Protein AF-A0A3D1RT90-F1 (afdb_monomer_lite)

Secondary structure (DSSP, 8-state):
--TBS--SSS--BTTSS-HHHHHHHHHHHHHHHHS-BTTBPPPPHHHHHHHHHHTBTTTB-HHHHHHHHHHHHHHHHHS--GGGTGGG-------------

Foldseek 3Di:
DFQQLPDDDVSDHNVSDDPVNLLVVLVCQLCVQQDCDPPDGRDNSVVSLVVCVVCDNPGGDNVSSVVVVVVVVVVCVVDPDCPVVPVVPDDPPPPPPDDDD

Sequence (101 aa):
ERMNGSGYPQGLSGEEILLEARVLAVADVVEAMSSHRPYRAALSIKTALEEITKNRGTLYEPSAVNACLALYEEKNDLMPKAD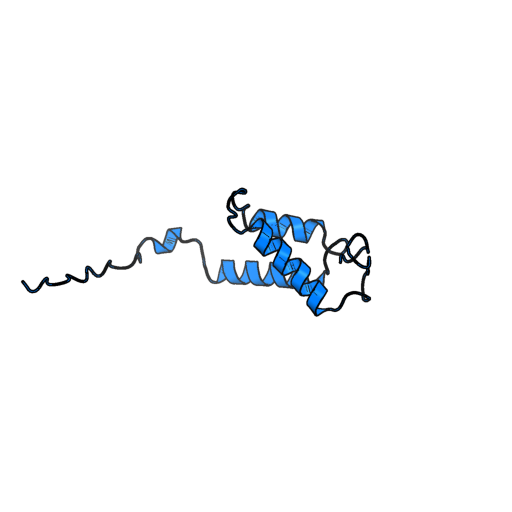KYRKYSVRKNKVKIRRFG

Structure (mmCIF, N/CA/C/O backbone):
data_AF-A0A3D1RT90-F1
#
_entry.id   AF-A0A3D1RT90-F1
#
loop_
_atom_site.group_PDB
_atom_site.id
_atom_site.type_symbol
_atom_site.label_atom_id
_atom_site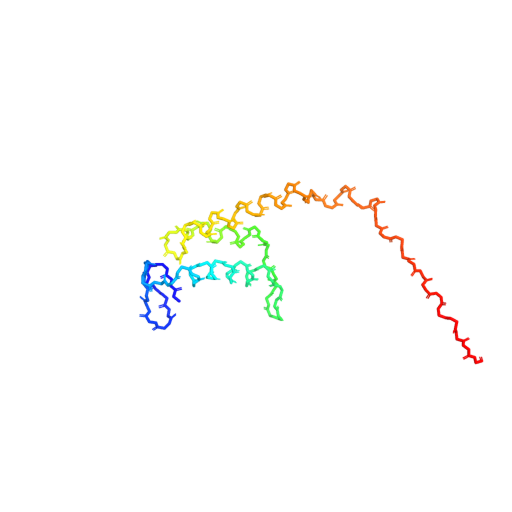.label_alt_id
_atom_site.label_comp_id
_atom_sit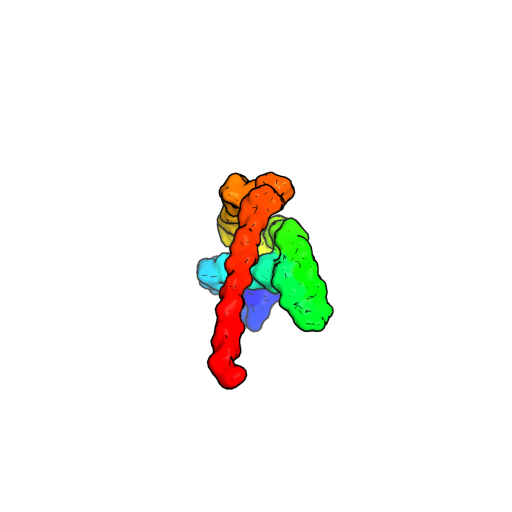e.label_asym_id
_atom_site.label_entity_id
_atom_site.label_seq_id
_atom_site.pdbx_PDB_ins_code
_atom_site.Cartn_x
_atom_site.Cartn_y
_atom_site.Cartn_z
_atom_site.occupancy
_atom_site.B_iso_or_equiv
_atom_site.auth_seq_id
_atom_site.auth_comp_id
_atom_site.auth_asym_id
_atom_site.auth_atom_id
_atom_site.pdbx_PDB_model_num
ATOM 1 N N . GLU A 1 1 ? -10.304 5.922 -0.210 1.00 94.94 1 GLU A N 1
ATOM 2 C CA . GLU A 1 1 ? -9.963 6.182 1.210 1.00 94.94 1 GLU A CA 1
ATOM 3 C C . GLU A 1 1 ? -8.495 5.893 1.512 1.00 94.94 1 GLU A C 1
ATOM 5 O O . GLU A 1 1 ? -7.836 5.242 0.707 1.00 94.94 1 GLU A O 1
ATOM 10 N N . ARG A 1 2 ? -7.966 6.433 2.618 1.00 96.88 2 ARG A N 1
ATOM 11 C CA . ARG A 1 2 ? -6.578 6.248 3.090 1.00 96.88 2 ARG A CA 1
ATOM 12 C C . ARG A 1 2 ? -6.589 6.084 4.603 1.00 96.88 2 ARG A C 1
ATOM 14 O O . ARG A 1 2 ? -7.404 6.720 5.256 1.00 96.88 2 ARG A O 1
ATOM 21 N N . MET A 1 3 ? -5.660 5.311 5.164 1.00 96.62 3 MET A N 1
ATOM 22 C CA . MET A 1 3 ? -5.650 5.004 6.606 1.00 96.62 3 MET A CA 1
ATOM 23 C C . MET A 1 3 ? -5.691 6.240 7.521 1.00 96.62 3 MET A C 1
ATOM 25 O O . MET A 1 3 ? -6.303 6.182 8.582 1.00 96.62 3 MET A O 1
ATOM 29 N N . ASN A 1 4 ? -5.099 7.361 7.109 1.00 97.12 4 ASN A N 1
ATOM 30 C CA . ASN A 1 4 ? -5.095 8.623 7.856 1.00 97.12 4 ASN A CA 1
ATOM 31 C C . ASN A 1 4 ? -6.297 9.551 7.586 1.00 97.12 4 ASN A C 1
ATOM 33 O O . ASN A 1 4 ? -6.237 10.716 7.968 1.00 97.12 4 ASN A O 1
ATOM 37 N N . GLY A 1 5 ? -7.324 9.114 6.854 1.00 97.31 5 GLY A N 1
ATOM 38 C CA . GLY A 1 5 ? -8.488 9.949 6.530 1.00 97.31 5 GLY A CA 1
ATOM 39 C C . GLY A 1 5 ? -8.263 10.988 5.423 1.00 97.31 5 GLY A C 1
ATOM 40 O O . GLY A 1 5 ? -9.196 11.668 5.022 1.00 97.31 5 GLY A O 1
ATOM 41 N N . SER A 1 6 ? -7.058 11.094 4.842 1.00 96.88 6 SER A N 1
ATOM 42 C CA . SER A 1 6 ? -6.794 12.013 3.709 1.00 96.88 6 SER A CA 1
ATOM 43 C C . SER A 1 6 ? -7.356 11.529 2.363 1.00 96.88 6 SER A C 1
ATOM 45 O O . SER A 1 6 ? -7.054 12.095 1.310 1.00 96.88 6 SER A O 1
ATOM 47 N N . GLY A 1 7 ? -8.093 10.418 2.378 1.00 93.88 7 GLY A N 1
ATOM 48 C CA . GLY A 1 7 ? -8.700 9.824 1.199 1.00 93.88 7 GLY A CA 1
ATOM 49 C C . GLY A 1 7 ? -10.038 10.461 0.834 1.00 93.88 7 GLY A C 1
ATOM 50 O O . GLY A 1 7 ? -10.548 11.341 1.513 1.00 93.88 7 GLY A O 1
ATOM 51 N N . TYR A 1 8 ? -10.591 10.000 -0.280 1.00 95.38 8 TYR A N 1
ATOM 52 C CA . TYR A 1 8 ? -11.895 10.405 -0.790 1.00 95.38 8 TYR A CA 1
ATOM 53 C C . TYR A 1 8 ? -12.701 9.147 -1.172 1.00 95.38 8 TYR A C 1
ATOM 55 O O . TYR A 1 8 ? -12.084 8.083 -1.381 1.00 95.38 8 TYR A O 1
ATOM 63 N N . PRO A 1 9 ? -14.040 9.253 -1.315 1.00 95.62 9 PRO A N 1
ATOM 64 C CA . PRO A 1 9 ? -14.872 10.462 -1.181 1.00 95.62 9 PRO A CA 1
ATOM 65 C C . PRO A 1 9 ? -15.327 10.820 0.242 1.00 95.62 9 PRO A C 1
ATOM 67 O O . PRO A 1 9 ? -15.712 11.962 0.465 1.00 95.62 9 PRO A O 1
ATOM 70 N N . GLN A 1 10 ? -15.321 9.878 1.181 1.00 96.38 10 GLN A N 1
ATOM 71 C CA . GLN A 1 10 ? -15.901 10.053 2.515 1.00 96.38 10 GLN A CA 1
ATOM 72 C C . GLN A 1 10 ? -14.871 10.477 3.567 1.00 96.38 10 GLN A C 1
ATOM 74 O O . GLN A 1 10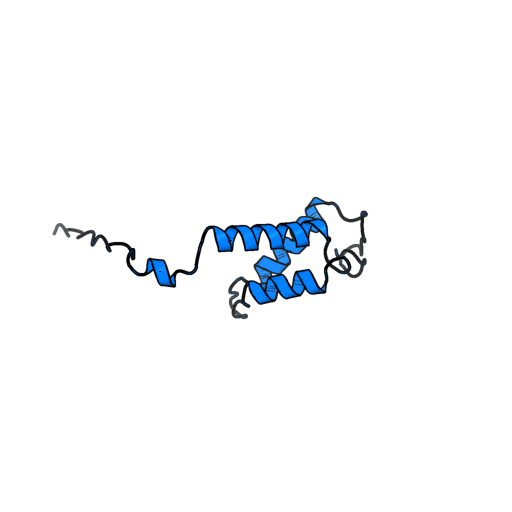 ? -15.265 10.980 4.615 1.00 96.38 10 GLN A O 1
ATOM 79 N N . GLY A 1 11 ? -13.572 10.305 3.300 1.00 96.56 11 GLY A N 1
ATOM 80 C CA . GLY A 1 11 ? -12.516 10.652 4.254 1.00 96.56 11 GLY A CA 1
ATOM 81 C C . GLY A 1 11 ? -12.426 9.674 5.425 1.00 96.56 11 GLY A C 1
ATOM 82 O O . GLY A 1 11 ? -12.007 10.058 6.514 1.00 96.56 11 GLY A O 1
ATOM 83 N N . LEU A 1 12 ? -12.832 8.418 5.209 1.00 97.62 12 LEU A N 1
ATOM 84 C CA . LEU A 1 12 ? -12.791 7.372 6.232 1.00 97.62 12 LEU A CA 1
ATOM 85 C C . LEU A 1 12 ? -11.348 7.081 6.649 1.00 97.62 12 LEU A C 1
ATOM 87 O O . LEU A 1 12 ? -10.432 7.118 5.819 1.00 97.62 12 LEU A O 1
ATOM 91 N N . SER A 1 13 ? -11.158 6.733 7.920 1.00 97.31 13 SER A N 1
ATOM 92 C CA . SER A 1 13 ? -9.848 6.478 8.515 1.00 97.31 13 SER A CA 1
ATOM 93 C C . SER A 1 13 ? -9.789 5.135 9.249 1.00 97.31 13 SER A C 1
ATOM 95 O O . SER A 1 13 ? -10.803 4.569 9.647 1.00 97.31 13 SER A O 1
ATOM 97 N N . GLY A 1 14 ? -8.582 4.593 9.422 1.00 95.38 14 GLY A N 1
ATOM 98 C CA . GLY A 1 14 ? -8.341 3.423 10.270 1.00 95.38 14 GLY A CA 1
ATOM 99 C C . GLY A 1 14 ? -9.268 2.230 10.000 1.00 95.38 14 GLY A C 1
ATOM 100 O O . GLY A 1 14 ? -9.200 1.604 8.942 1.00 95.38 14 GLY A O 1
ATOM 101 N N . GLU A 1 15 ? -10.076 1.875 10.998 1.00 96.19 15 GLU A N 1
ATOM 102 C CA . GLU A 1 15 ? -11.014 0.740 10.972 1.00 96.19 15 GLU A CA 1
ATOM 103 C C . GLU A 1 15 ? -12.396 1.090 10.404 1.00 96.19 15 GLU A C 1
ATOM 105 O O . GLU A 1 15 ? -13.198 0.196 10.157 1.00 96.19 15 GLU A O 1
ATOM 110 N N . GLU A 1 16 ? -12.665 2.369 10.129 1.00 97.75 16 GLU A N 1
ATOM 111 C CA . GLU A 1 16 ? -13.868 2.791 9.398 1.00 97.75 16 GLU A CA 1
ATOM 112 C C . GLU A 1 16 ? -13.815 2.313 7.937 1.00 97.75 16 GLU A C 1
ATOM 114 O O . GLU A 1 16 ? -14.837 2.168 7.270 1.00 97.75 16 GLU A O 1
ATOM 119 N N . ILE A 1 17 ? -12.605 2.044 7.437 1.00 97.62 17 ILE A N 1
ATOM 120 C CA . ILE A 1 17 ? -12.362 1.458 6.124 1.00 97.62 17 ILE A CA 1
ATOM 121 C C . ILE A 1 17 ? -12.439 -0.067 6.241 1.00 97.62 17 ILE A C 1
ATOM 123 O O . ILE A 1 17 ? -11.667 -0.682 6.981 1.00 97.62 17 ILE A O 1
ATOM 127 N N . LEU A 1 18 ? -13.305 -0.685 5.432 1.00 97.62 18 LEU A N 1
ATOM 128 C CA . LEU A 1 18 ? -13.396 -2.143 5.310 1.00 97.62 18 LEU A CA 1
ATOM 129 C C . LEU A 1 18 ? -12.017 -2.779 5.081 1.00 97.62 18 LEU A C 1
ATOM 131 O O . LEU A 1 18 ? -11.194 -2.260 4.320 1.00 97.62 18 LEU A O 1
ATOM 135 N N . LEU A 1 19 ? -11.773 -3.929 5.713 1.00 96.50 19 LEU A N 1
ATOM 136 C CA . LEU A 1 19 ? -10.497 -4.639 5.613 1.00 96.50 19 LEU A CA 1
ATOM 137 C C . LEU A 1 19 ? -10.120 -4.922 4.152 1.00 96.50 19 LEU A C 1
ATOM 139 O O . LEU A 1 19 ? -8.988 -4.672 3.745 1.00 96.50 19 LEU A O 1
ATOM 143 N N . GLU A 1 20 ? -11.081 -5.364 3.350 1.00 97.38 20 GLU A N 1
ATOM 144 C CA . GLU A 1 20 ? -10.918 -5.665 1.931 1.00 97.38 20 GLU A CA 1
ATOM 145 C C . GLU A 1 20 ? -10.498 -4.422 1.142 1.00 97.38 20 GLU A C 1
ATOM 147 O O . GLU A 1 20 ? -9.611 -4.492 0.294 1.00 97.38 20 GLU A O 1
ATOM 152 N N . ALA A 1 21 ? -11.079 -3.261 1.458 1.00 97.12 21 ALA A N 1
ATOM 153 C CA . ALA A 1 21 ? -10.720 -1.999 0.820 1.00 97.12 21 ALA A CA 1
ATOM 154 C C . ALA A 1 21 ? -9.293 -1.560 1.187 1.00 97.12 21 ALA A C 1
ATOM 156 O O . ALA A 1 21 ? -8.574 -1.029 0.339 1.00 97.12 21 ALA A O 1
ATOM 157 N N . ARG A 1 22 ? -8.846 -1.830 2.420 1.00 97.62 22 ARG A N 1
ATOM 158 C CA . ARG A 1 22 ? -7.462 -1.570 2.850 1.00 97.62 22 ARG A CA 1
ATOM 159 C C . ARG A 1 22 ? -6.449 -2.462 2.128 1.00 97.62 22 ARG A C 1
ATOM 161 O O . ARG A 1 22 ? -5.392 -1.973 1.734 1.00 97.62 22 ARG A O 1
ATOM 168 N N . VAL A 1 23 ? -6.789 -3.732 1.901 1.00 97.81 23 VAL A N 1
ATOM 169 C CA . VAL A 1 23 ? -5.972 -4.665 1.105 1.00 97.81 23 VAL A CA 1
ATOM 170 C C . VAL A 1 23 ? -5.923 -4.231 -0.362 1.00 97.81 23 VAL A C 1
ATOM 172 O O . VAL A 1 23 ? -4.842 -4.143 -0.946 1.00 97.81 23 VAL A O 1
ATOM 175 N N . LEU A 1 24 ? -7.078 -3.895 -0.947 1.00 97.62 24 LEU A N 1
ATOM 176 C CA . LEU A 1 24 ? -7.170 -3.429 -2.332 1.00 97.62 24 LEU A CA 1
ATOM 177 C C . LEU A 1 24 ? -6.373 -2.146 -2.570 1.00 97.62 24 LEU A C 1
ATOM 179 O O . LEU A 1 24 ? -5.725 -2.032 -3.604 1.00 97.62 24 LEU A O 1
ATOM 183 N N . ALA A 1 25 ? -6.358 -1.213 -1.615 1.00 97.19 25 ALA A N 1
ATOM 184 C CA . ALA A 1 25 ? -5.585 0.020 -1.739 1.00 97.19 25 ALA A CA 1
ATOM 185 C C . ALA A 1 25 ? -4.078 -0.239 -1.922 1.00 97.19 25 ALA A C 1
ATOM 187 O O . ALA A 1 25 ? -3.428 0.441 -2.715 1.00 97.19 25 ALA A O 1
ATOM 188 N N . VAL A 1 26 ? -3.517 -1.233 -1.223 1.00 98.00 26 VAL A N 1
ATOM 189 C CA . VAL A 1 26 ? -2.107 -1.625 -1.396 1.00 98.00 26 VAL A CA 1
ATOM 190 C C . VAL A 1 26 ? -1.887 -2.253 -2.771 1.00 98.00 26 VAL A C 1
ATOM 192 O O . VAL A 1 26 ? -0.952 -1.870 -3.474 1.00 98.00 26 VAL A O 1
ATOM 195 N N . ALA A 1 27 ? -2.754 -3.188 -3.170 1.00 96.62 27 ALA A N 1
ATOM 196 C CA . ALA A 1 27 ? -2.648 -3.873 -4.457 1.00 96.62 27 ALA A CA 1
ATOM 197 C C . ALA A 1 27 ? -2.737 -2.896 -5.644 1.00 96.62 27 ALA A C 1
ATOM 199 O O . ALA A 1 27 ? -1.888 -2.941 -6.535 1.00 96.62 27 ALA A O 1
ATOM 200 N N . ASP A 1 28 ? -3.703 -1.974 -5.612 1.00 95.88 28 ASP A N 1
ATOM 201 C CA . ASP A 1 28 ? -3.934 -0.979 -6.665 1.00 95.88 28 ASP A CA 1
ATOM 202 C C . ASP A 1 28 ? -2.727 -0.050 -6.848 1.00 95.88 28 ASP A C 1
ATOM 204 O O . ASP A 1 28 ? -2.278 0.177 -7.970 1.00 95.88 28 ASP A O 1
ATOM 208 N N . VAL A 1 29 ? -2.119 0.430 -5.757 1.00 95.50 29 VAL A N 1
ATOM 209 C CA . VAL A 1 29 ? -0.921 1.284 -5.835 1.00 95.50 29 VAL A CA 1
ATOM 210 C C . VAL A 1 29 ? 0.254 0.535 -6.456 1.00 95.50 29 VAL A C 1
ATOM 212 O O . VAL A 1 29 ? 0.936 1.074 -7.335 1.00 95.50 29 VAL A O 1
ATOM 215 N N . VAL A 1 30 ? 0.484 -0.714 -6.042 1.00 95.38 30 VAL A N 1
ATOM 216 C CA . VAL A 1 30 ? 1.581 -1.525 -6.582 1.00 95.38 30 VAL A CA 1
ATOM 217 C C . VAL A 1 30 ? 1.379 -1.799 -8.071 1.00 95.38 30 VAL A C 1
ATOM 219 O O . VAL A 1 30 ? 2.310 -1.611 -8.861 1.00 95.38 30 VAL A O 1
ATOM 222 N N . GLU A 1 31 ? 0.170 -2.182 -8.479 1.00 92.94 31 GLU A N 1
ATOM 223 C CA . GLU A 1 31 ? -0.180 -2.408 -9.881 1.00 92.94 31 GLU A CA 1
ATOM 224 C C . GLU A 1 31 ? -0.054 -1.120 -10.703 1.00 92.94 31 GLU A C 1
ATOM 226 O O . GLU A 1 31 ? 0.590 -1.109 -11.755 1.00 92.94 31 GLU A O 1
ATOM 231 N N . ALA A 1 32 ? -0.612 -0.011 -10.218 1.00 91.31 32 ALA A N 1
ATOM 232 C CA . ALA A 1 32 ? -0.609 1.266 -10.918 1.00 91.31 32 ALA A CA 1
ATOM 233 C C . ALA A 1 32 ? 0.801 1.824 -11.136 1.00 91.31 32 ALA A C 1
ATOM 235 O O . ALA A 1 32 ? 1.057 2.449 -12.169 1.00 91.31 32 ALA A O 1
ATOM 236 N N . MET A 1 33 ? 1.715 1.605 -10.189 1.00 91.44 33 MET A N 1
ATOM 237 C CA . MET A 1 33 ? 3.107 2.036 -10.310 1.00 91.44 33 MET A CA 1
ATOM 238 C C . MET A 1 33 ? 3.937 1.119 -11.210 1.00 91.44 33 MET A C 1
ATOM 240 O O . MET A 1 33 ? 4.780 1.617 -11.958 1.00 91.44 33 MET A O 1
ATOM 244 N N . SER A 1 34 ? 3.717 -0.196 -11.145 1.00 88.56 34 SER A N 1
ATOM 245 C CA . SER A 1 34 ? 4.533 -1.193 -11.856 1.00 88.56 34 SER A CA 1
ATOM 246 C C . SER A 1 34 ? 4.027 -1.553 -13.258 1.00 88.56 34 SER A C 1
ATOM 248 O O . SER A 1 34 ? 4.743 -2.204 -14.021 1.00 88.56 34 SER A O 1
ATOM 250 N N . SER A 1 35 ? 2.826 -1.108 -13.632 1.00 83.12 35 SER A N 1
ATOM 251 C CA . SER A 1 35 ? 2.238 -1.368 -14.949 1.00 83.12 35 SER A CA 1
ATOM 252 C C . SER A 1 35 ? 2.586 -0.292 -15.973 1.00 83.12 35 SER A C 1
ATOM 254 O O . SER A 1 35 ? 2.609 0.904 -15.679 1.00 83.12 35 SER A O 1
ATOM 256 N N . HIS A 1 36 ? 2.806 -0.714 -17.220 1.00 75.12 36 HIS A N 1
ATOM 257 C CA . HIS A 1 36 ? 2.998 0.207 -18.337 1.00 75.12 36 HIS A CA 1
ATOM 258 C C . HIS A 1 36 ? 1.649 0.818 -18.733 1.00 75.12 36 HIS A C 1
ATOM 260 O O . HIS A 1 36 ? 0.706 0.087 -19.034 1.00 75.12 36 HIS A O 1
ATOM 266 N N . ARG A 1 37 ? 1.547 2.151 -18.742 1.00 75.81 37 ARG A N 1
ATOM 267 C CA . ARG A 1 37 ? 0.337 2.875 -19.167 1.00 75.81 37 ARG A CA 1
ATOM 268 C C . ARG A 1 37 ? 0.654 3.735 -20.398 1.00 75.81 37 ARG A C 1
ATOM 270 O O . ARG A 1 37 ? 1.797 4.172 -20.520 1.00 75.81 37 ARG A O 1
ATOM 277 N N . PRO A 1 38 ? -0.327 4.047 -21.274 1.00 70.12 38 PRO A N 1
ATOM 278 C CA . PRO A 1 38 ? -0.093 4.725 -22.562 1.00 70.12 38 PRO A CA 1
ATOM 279 C C . PRO A 1 38 ? 0.697 6.047 -22.496 1.00 70.12 38 PRO A C 1
ATOM 281 O O . PRO A 1 38 ? 1.255 6.472 -23.501 1.00 70.12 38 PRO A O 1
ATOM 284 N N . TYR A 1 39 ? 0.778 6.676 -21.315 1.00 70.19 39 TYR A N 1
ATOM 285 C CA . TYR A 1 39 ? 1.456 7.958 -21.082 1.00 70.19 39 TYR A CA 1
ATOM 286 C C . TYR A 1 39 ? 2.471 7.931 -19.927 1.00 70.19 39 TYR A C 1
ATOM 288 O O . TYR A 1 39 ? 2.990 8.973 -19.533 1.00 70.19 39 TYR A O 1
ATOM 296 N N . ARG A 1 40 ? 2.751 6.755 -19.350 1.00 60.12 40 ARG A N 1
ATOM 297 C CA . ARG A 1 40 ? 3.693 6.601 -18.235 1.00 60.12 40 ARG A CA 1
ATOM 298 C C . ARG A 1 40 ? 4.417 5.270 -18.367 1.00 60.12 40 ARG A C 1
ATOM 300 O O . ARG A 1 40 ? 3.802 4.207 -18.263 1.00 60.12 40 ARG A O 1
ATOM 307 N N . ALA A 1 41 ? 5.732 5.336 -18.559 1.00 68.94 41 ALA A N 1
ATOM 308 C CA . ALA A 1 41 ? 6.571 4.155 -18.441 1.00 68.94 41 ALA A CA 1
ATOM 309 C C . ALA A 1 41 ? 6.390 3.546 -17.042 1.00 68.94 41 ALA A C 1
ATOM 311 O O . ALA A 1 41 ? 6.368 4.276 -16.047 1.00 68.94 41 ALA A O 1
ATOM 312 N N . ALA A 1 42 ? 6.244 2.221 -16.985 1.00 76.62 42 ALA A N 1
ATOM 313 C CA . ALA A 1 42 ? 6.191 1.483 -15.732 1.00 76.62 42 ALA A CA 1
ATOM 314 C C . ALA A 1 42 ? 7.383 1.870 -14.849 1.00 76.62 42 ALA A C 1
ATOM 316 O O . ALA A 1 42 ? 8.526 1.875 -15.317 1.00 76.62 42 ALA A O 1
ATOM 317 N N . LEU A 1 43 ? 7.123 2.176 -13.578 1.00 81.19 43 LEU A N 1
ATOM 318 C CA . LEU A 1 43 ? 8.192 2.197 -12.590 1.00 81.19 43 LEU A CA 1
ATOM 319 C C . LEU A 1 43 ? 8.590 0.758 -12.260 1.00 81.19 43 LEU A C 1
ATOM 321 O O . LEU A 1 43 ? 7.858 -0.198 -12.521 1.00 81.19 43 LEU A O 1
ATOM 325 N N . SER A 1 44 ? 9.773 0.594 -11.674 1.00 88.12 44 SER A N 1
ATOM 326 C CA . SER A 1 44 ? 10.179 -0.724 -11.204 1.00 88.12 44 SER A CA 1
ATOM 327 C C . SER A 1 44 ? 9.266 -1.184 -10.065 1.00 88.12 44 SER A C 1
ATOM 329 O O . SER A 1 44 ? 8.837 -0.375 -9.239 1.00 88.12 44 SER A O 1
ATOM 331 N N . ILE A 1 45 ? 9.026 -2.494 -9.972 1.00 89.69 45 ILE A N 1
ATOM 332 C CA . ILE A 1 45 ? 8.302 -3.077 -8.836 1.00 89.69 45 ILE A CA 1
ATOM 333 C C . ILE A 1 45 ? 8.945 -2.684 -7.496 1.00 89.69 45 ILE A C 1
ATOM 335 O O . ILE A 1 45 ? 8.236 -2.407 -6.540 1.00 89.69 45 ILE A O 1
ATOM 339 N N . LYS A 1 46 ? 10.277 -2.537 -7.445 1.00 90.56 46 LYS A N 1
ATOM 340 C CA . LYS A 1 46 ? 10.991 -2.053 -6.254 1.00 90.56 46 LYS A CA 1
ATOM 341 C C . LYS A 1 46 ? 10.529 -0.665 -5.823 1.00 90.56 46 LYS A C 1
ATOM 343 O O . LYS A 1 46 ? 10.249 -0.464 -4.652 1.00 90.56 46 LYS A O 1
ATOM 348 N N . THR A 1 47 ? 10.381 0.257 -6.769 1.00 93.25 47 THR A N 1
ATOM 349 C CA . THR A 1 47 ? 9.895 1.616 -6.494 1.00 93.25 47 THR A CA 1
ATOM 350 C C . THR A 1 47 ? 8.468 1.602 -5.944 1.00 93.25 47 THR A C 1
ATOM 352 O O . THR A 1 47 ? 8.136 2.390 -5.065 1.00 93.25 47 THR A O 1
ATOM 355 N N . ALA A 1 48 ? 7.622 0.693 -6.434 1.00 94.88 48 ALA A N 1
ATOM 356 C CA . ALA A 1 48 ? 6.274 0.517 -5.902 1.00 94.88 48 ALA A CA 1
ATOM 357 C C . ALA A 1 48 ? 6.287 -0.019 -4.459 1.00 94.88 48 ALA A C 1
ATOM 359 O O . ALA A 1 48 ? 5.565 0.488 -3.602 1.00 94.88 48 ALA A O 1
ATOM 360 N N . LEU A 1 49 ? 7.150 -0.998 -4.173 1.00 95.81 49 LEU A N 1
ATOM 361 C CA . LEU A 1 49 ? 7.325 -1.558 -2.829 1.00 95.81 49 LEU A CA 1
ATOM 362 C C . LEU A 1 49 ? 7.901 -0.528 -1.843 1.00 95.81 49 LEU A C 1
ATOM 364 O O . LEU A 1 49 ? 7.465 -0.462 -0.694 1.00 95.81 49 LEU A O 1
ATOM 368 N N . GLU A 1 50 ? 8.835 0.314 -2.287 1.00 97.12 50 GLU A N 1
ATOM 369 C CA . GLU A 1 50 ? 9.377 1.431 -1.502 1.00 97.12 50 GLU A CA 1
ATOM 370 C C . GLU A 1 50 ? 8.286 2.449 -1.133 1.00 97.12 50 GLU A C 1
ATOM 372 O O . GLU A 1 50 ? 8.218 2.876 0.020 1.00 97.12 50 GLU A O 1
ATOM 377 N N . GLU A 1 51 ? 7.393 2.792 -2.067 1.00 97.88 51 GLU A N 1
ATOM 378 C CA . GLU A 1 51 ? 6.284 3.727 -1.827 1.00 97.88 51 GLU A CA 1
ATOM 379 C C . GLU A 1 51 ? 5.307 3.210 -0.765 1.00 97.88 51 GLU A C 1
ATOM 381 O O . GLU A 1 51 ? 4.969 3.937 0.177 1.00 97.88 51 GLU A O 1
ATOM 386 N N . ILE A 1 52 ? 4.873 1.948 -0.872 1.00 98.06 52 ILE A N 1
ATOM 387 C CA . ILE A 1 52 ? 3.956 1.372 0.123 1.00 98.06 52 ILE A CA 1
ATOM 388 C C . ILE A 1 52 ? 4.636 1.189 1.484 1.00 98.06 52 ILE A C 1
ATOM 390 O O . ILE A 1 52 ? 3.996 1.372 2.518 1.00 98.06 52 ILE A O 1
ATOM 394 N N . THR A 1 53 ? 5.943 0.910 1.500 1.00 98.19 53 THR A N 1
ATOM 395 C CA . THR A 1 53 ? 6.725 0.769 2.736 1.00 98.19 53 THR A CA 1
ATOM 396 C C . THR A 1 53 ? 6.875 2.109 3.445 1.00 98.19 53 THR A C 1
ATOM 398 O O . THR A 1 53 ? 6.632 2.202 4.648 1.00 98.19 53 THR A O 1
ATOM 401 N N . LYS A 1 54 ? 7.219 3.166 2.700 1.00 98.38 54 LYS A N 1
ATOM 402 C CA . LYS A 1 54 ? 7.392 4.526 3.225 1.00 98.38 54 LYS A CA 1
ATOM 403 C C . LYS A 1 54 ? 6.124 5.062 3.890 1.00 98.38 54 LYS A C 1
ATOM 405 O O . LYS A 1 54 ? 6.209 5.799 4.866 1.00 98.38 54 LYS A O 1
ATOM 410 N N . ASN A 1 55 ? 4.960 4.698 3.361 1.00 98.25 55 ASN A N 1
ATOM 411 C CA . ASN A 1 55 ? 3.663 5.197 3.816 1.00 98.25 55 ASN A CA 1
ATOM 412 C C . ASN A 1 55 ? 2.878 4.184 4.675 1.00 98.25 55 ASN A C 1
ATOM 414 O O . ASN A 1 55 ? 1.685 4.386 4.936 1.00 98.25 55 ASN A O 1
ATOM 418 N N . ARG A 1 56 ? 3.524 3.095 5.111 1.00 98.06 56 ARG A N 1
ATOM 419 C CA . ARG A 1 56 ? 2.928 2.044 5.945 1.00 98.06 56 ARG A CA 1
ATOM 420 C C . ARG A 1 56 ? 2.434 2.611 7.277 1.00 98.06 56 ARG A C 1
ATOM 422 O O . ARG A 1 56 ? 3.183 3.278 7.981 1.00 98.06 56 ARG A O 1
ATOM 429 N N . GLY A 1 57 ? 1.186 2.318 7.636 1.00 95.38 57 GLY A N 1
ATOM 430 C CA . GLY A 1 57 ? 0.541 2.812 8.857 1.00 95.38 57 GLY A CA 1
ATOM 431 C C . GLY A 1 57 ? -0.005 4.238 8.753 1.00 95.38 57 GLY A C 1
ATOM 432 O O . GLY A 1 57 ? -0.803 4.629 9.597 1.00 95.38 57 GLY A O 1
ATOM 433 N N . THR A 1 58 ? 0.358 4.986 7.706 1.00 97.38 58 THR A N 1
ATOM 434 C CA . THR A 1 58 ? -0.150 6.344 7.463 1.00 97.38 58 THR A CA 1
ATOM 435 C C . THR A 1 58 ? -1.173 6.354 6.337 1.00 97.38 58 THR A C 1
ATOM 437 O O . THR A 1 58 ? -2.313 6.753 6.536 1.00 97.38 58 THR A O 1
ATOM 440 N N . LEU A 1 59 ? -0.794 5.919 5.133 1.00 97.94 59 LEU A N 1
ATOM 441 C CA . LEU A 1 59 ? -1.726 5.858 3.998 1.00 97.94 59 LEU A CA 1
ATOM 442 C C . LEU A 1 59 ? -2.282 4.449 3.810 1.00 97.94 59 LEU A C 1
ATOM 444 O O . LEU A 1 59 ? -3.433 4.297 3.401 1.00 97.94 59 LEU A O 1
ATOM 448 N N . TYR A 1 60 ? -1.476 3.445 4.152 1.00 98.25 60 TYR A N 1
ATOM 449 C CA . TYR A 1 60 ? -1.749 2.040 3.883 1.00 98.25 60 TYR A CA 1
ATOM 450 C C . TYR A 1 60 ? -1.773 1.219 5.161 1.00 98.25 60 TYR A C 1
ATOM 452 O O . TYR A 1 60 ? -1.070 1.519 6.129 1.00 98.25 60 TYR A O 1
ATOM 460 N N . GLU A 1 61 ? -2.581 0.169 5.154 1.00 97.88 61 GLU A N 1
ATOM 461 C CA . GLU A 1 61 ? -2.720 -0.716 6.300 1.00 97.88 61 GLU A CA 1
ATOM 462 C C . GLU A 1 61 ? -1.435 -1.567 6.473 1.00 97.88 61 GLU A C 1
ATOM 464 O O . GLU A 1 61 ? -0.899 -2.085 5.486 1.00 97.88 61 GLU A O 1
ATOM 469 N N . PRO A 1 62 ? -0.875 -1.672 7.698 1.00 97.88 62 PRO A N 1
ATOM 470 C CA . PRO A 1 62 ? 0.403 -2.349 7.916 1.00 97.88 62 PRO A CA 1
ATOM 471 C C . PRO A 1 62 ? 0.451 -3.832 7.543 1.00 97.88 62 PRO A C 1
ATOM 473 O O . PRO A 1 62 ? 1.457 -4.267 6.981 1.00 97.88 62 PRO A O 1
ATOM 476 N N . SER A 1 63 ? -0.580 -4.617 7.860 1.00 97.44 63 SER A N 1
ATOM 477 C CA . SER A 1 63 ? -0.590 -6.062 7.602 1.00 97.44 63 SER A CA 1
ATOM 478 C C . SER A 1 63 ? -0.634 -6.397 6.106 1.00 97.44 63 SER A C 1
ATOM 480 O O . SER A 1 63 ? 0.090 -7.286 5.667 1.00 97.44 63 SER A O 1
ATOM 482 N N . ALA A 1 64 ? -1.360 -5.627 5.300 1.00 97.56 64 ALA A N 1
ATOM 483 C CA . ALA A 1 64 ? -1.446 -5.718 3.853 1.00 97.56 64 ALA A CA 1
ATOM 484 C C . ALA A 1 64 ? -0.121 -5.327 3.189 1.00 97.56 64 ALA A C 1
ATOM 486 O O . ALA A 1 64 ? 0.338 -6.024 2.284 1.00 97.56 64 ALA A O 1
ATOM 487 N N . VAL A 1 65 ? 0.542 -4.263 3.664 1.00 98.12 65 VAL A N 1
ATOM 488 C CA . VAL A 1 65 ? 1.895 -3.911 3.195 1.00 98.12 65 VAL A CA 1
ATOM 489 C C . VAL A 1 65 ? 2.880 -5.038 3.509 1.00 98.12 65 VAL A C 1
ATOM 491 O O . VAL A 1 65 ? 3.621 -5.466 2.625 1.00 98.12 65 VAL A O 1
ATOM 494 N N . ASN A 1 66 ? 2.867 -5.557 4.739 1.00 97.75 66 ASN A N 1
ATOM 495 C CA . ASN A 1 66 ? 3.760 -6.643 5.147 1.00 97.75 66 ASN A CA 1
ATOM 496 C C . ASN A 1 66 ? 3.507 -7.925 4.338 1.00 97.75 66 ASN A C 1
ATOM 498 O O . ASN A 1 66 ? 4.461 -8.557 3.891 1.00 97.75 66 ASN A O 1
ATOM 502 N N . ALA A 1 67 ? 2.243 -8.279 4.097 1.00 96.69 67 ALA A N 1
ATOM 503 C CA . ALA A 1 67 ? 1.878 -9.419 3.262 1.00 96.69 67 ALA A CA 1
ATOM 504 C C . ALA A 1 67 ? 2.368 -9.241 1.815 1.00 96.69 67 ALA A C 1
ATOM 506 O O . ALA A 1 67 ? 2.928 -10.168 1.236 1.00 96.69 67 ALA A O 1
ATOM 507 N N . CYS A 1 68 ? 2.222 -8.042 1.242 1.00 95.75 68 CYS A N 1
ATOM 508 C CA . CYS A 1 68 ? 2.707 -7.747 -0.106 1.00 95.75 68 CYS A CA 1
ATOM 509 C C . CYS A 1 68 ? 4.235 -7.880 -0.220 1.00 95.75 68 CYS A C 1
ATOM 511 O O . CYS A 1 68 ? 4.729 -8.428 -1.207 1.00 95.75 68 CYS A O 1
ATOM 513 N N . LEU A 1 69 ? 4.984 -7.397 0.779 1.00 95.38 69 LEU A N 1
ATOM 514 C CA . LEU A 1 69 ? 6.444 -7.527 0.828 1.00 95.38 69 LEU A CA 1
ATOM 515 C C . LEU A 1 69 ? 6.869 -8.997 0.930 1.00 95.38 69 LEU A C 1
ATOM 517 O O . LEU A 1 69 ? 7.676 -9.446 0.119 1.00 95.38 69 LEU A O 1
ATOM 521 N N . ALA A 1 70 ? 6.265 -9.752 1.851 1.00 93.81 70 ALA A N 1
ATOM 522 C CA . ALA A 1 70 ? 6.566 -11.169 2.046 1.00 93.81 70 ALA A CA 1
ATOM 523 C C . ALA A 1 70 ? 6.305 -11.995 0.775 1.00 93.81 70 ALA A C 1
ATOM 525 O O . ALA A 1 70 ? 7.160 -12.768 0.351 1.00 93.81 70 ALA A O 1
ATOM 526 N N . LEU A 1 71 ? 5.167 -11.774 0.105 1.00 92.06 71 LEU A N 1
ATOM 527 C CA . LEU A 1 71 ? 4.835 -12.455 -1.153 1.00 92.06 71 LEU A CA 1
ATOM 528 C C . LEU A 1 71 ? 5.814 -12.120 -2.286 1.00 92.06 71 LEU A C 1
ATOM 530 O O . LEU A 1 71 ? 6.071 -12.952 -3.158 1.00 92.06 71 LEU A O 1
ATOM 534 N N . TYR A 1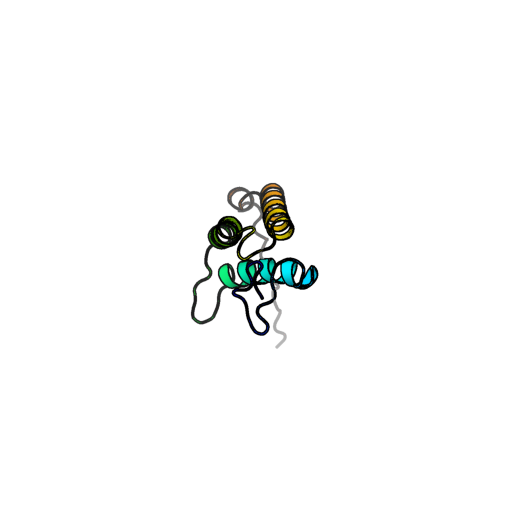 72 ? 6.345 -10.897 -2.312 1.00 89.50 72 TYR A N 1
ATOM 535 C CA . TYR A 1 72 ? 7.341 -10.499 -3.302 1.00 89.50 72 TYR A CA 1
ATOM 536 C C . TYR A 1 72 ? 8.710 -11.140 -3.038 1.00 89.50 72 TYR A C 1
ATOM 538 O O . TYR A 1 72 ? 9.383 -11.554 -3.986 1.00 89.50 72 TYR A O 1
ATOM 546 N N . GLU A 1 73 ? 9.120 -11.234 -1.773 1.00 86.56 73 GLU A N 1
ATOM 547 C CA . GLU A 1 73 ? 10.345 -11.928 -1.365 1.00 86.56 73 GLU A CA 1
ATOM 548 C C . GLU A 1 73 ? 10.264 -13.422 -1.691 1.00 86.56 73 GLU A C 1
ATOM 550 O O . GLU A 1 73 ? 11.119 -13.926 -2.420 1.00 86.56 73 GLU A O 1
ATOM 555 N N . GLU A 1 74 ? 9.173 -14.090 -1.305 1.00 82.69 74 GLU A N 1
ATOM 556 C CA . GLU A 1 74 ? 8.929 -15.501 -1.626 1.00 82.69 74 GLU A CA 1
ATOM 557 C C . GLU A 1 74 ? 8.976 -15.754 -3.142 1.00 82.69 74 GLU A C 1
ATOM 559 O O . GLU A 1 74 ? 9.627 -16.686 -3.618 1.00 82.69 74 GLU A O 1
ATOM 564 N N . LYS A 1 75 ? 8.344 -14.889 -3.947 1.00 75.00 75 LYS A N 1
ATOM 565 C CA . LYS A 1 75 ? 8.406 -15.004 -5.411 1.00 75.00 75 LYS A CA 1
ATOM 566 C C . LYS A 1 75 ? 9.812 -14.833 -5.972 1.00 75.00 75 LYS A C 1
ATOM 568 O O . LYS A 1 75 ? 10.138 -15.502 -6.951 1.00 75.00 75 LYS A O 1
ATOM 573 N N . ASN A 1 76 ? 10.626 -13.942 -5.411 1.00 70.44 76 ASN A N 1
ATOM 574 C CA . ASN A 1 76 ? 12.014 -13.788 -5.852 1.00 70.44 76 ASN A CA 1
ATOM 575 C C . ASN A 1 76 ? 12.860 -15.016 -5.513 1.00 70.44 76 ASN A C 1
ATOM 577 O O . ASN A 1 76 ? 13.734 -15.375 -6.305 1.00 70.44 76 ASN A O 1
ATOM 581 N N . ASP A 1 77 ? 12.575 -15.675 -4.392 1.00 65.50 77 ASP A N 1
ATOM 582 C CA . ASP A 1 77 ? 13.243 -16.918 -4.008 1.00 65.50 77 ASP A CA 1
ATOM 583 C C . ASP A 1 77 ? 12.826 -18.086 -4.916 1.00 65.50 77 ASP A C 1
ATOM 585 O O . ASP A 1 77 ? 13.663 -18.892 -5.330 1.00 65.50 77 ASP A O 1
ATOM 589 N N . LEU A 1 78 ? 11.548 -18.140 -5.311 1.00 59.34 78 LEU A N 1
ATOM 590 C CA . LEU A 1 78 ? 11.013 -19.158 -6.223 1.00 59.34 78 LEU A CA 1
ATOM 591 C C . LEU A 1 78 ? 11.380 -18.917 -7.700 1.00 59.34 78 LEU A C 1
ATOM 593 O O . LEU A 1 78 ? 11.479 -19.868 -8.478 1.00 59.34 78 LEU A O 1
ATOM 597 N N . MET A 1 79 ? 11.604 -17.664 -8.108 1.00 47.62 79 MET A N 1
ATOM 598 C CA . MET A 1 79 ? 12.027 -17.285 -9.461 1.00 47.62 79 MET A CA 1
ATOM 599 C C . MET A 1 79 ? 13.357 -16.518 -9.431 1.00 47.62 79 MET A C 1
ATOM 601 O O . MET A 1 79 ? 13.384 -15.301 -9.643 1.00 47.62 79 MET A O 1
ATOM 605 N N . PRO A 1 80 ? 14.498 -17.209 -9.246 1.00 50.31 80 PRO A N 1
ATOM 606 C CA . PRO A 1 80 ? 15.796 -16.568 -9.372 1.00 50.31 80 PRO A CA 1
ATOM 607 C C . PRO A 1 80 ? 15.967 -15.998 -10.788 1.00 50.31 80 PRO A C 1
ATOM 609 O O . PRO A 1 80 ? 15.573 -16.623 -11.778 1.00 50.31 80 PRO A O 1
ATOM 612 N N . LYS A 1 81 ? 16.559 -14.797 -10.873 1.00 46.72 81 LYS A N 1
ATOM 613 C CA . LYS A 1 81 ? 16.745 -14.014 -12.108 1.00 46.72 81 LYS A CA 1
ATOM 614 C C . LYS A 1 81 ? 17.095 -14.880 -13.327 1.00 46.72 81 LYS A C 1
ATOM 616 O O . LYS A 1 81 ? 17.965 -15.753 -13.280 1.00 46.72 81 LYS A O 1
ATOM 621 N N . ALA A 1 82 ? 16.454 -14.550 -14.450 1.00 50.66 82 ALA A N 1
ATOM 622 C CA . ALA A 1 82 ? 16.518 -15.239 -15.741 1.00 50.66 82 ALA A CA 1
ATOM 623 C C . ALA A 1 82 ? 17.927 -15.398 -16.356 1.00 50.66 82 ALA A C 1
ATOM 625 O O . ALA A 1 82 ? 18.076 -16.124 -17.343 1.00 50.66 82 ALA A O 1
ATOM 626 N N . ASP A 1 83 ? 18.968 -14.808 -15.765 1.00 50.84 83 ASP A N 1
ATOM 627 C CA . ASP A 1 83 ? 20.360 -14.965 -16.198 1.00 50.84 83 ASP A CA 1
ATOM 628 C C . ASP A 1 83 ? 20.820 -16.437 -16.171 1.00 50.84 83 ASP A C 1
ATOM 630 O O . ASP A 1 83 ? 21.623 -16.845 -17.011 1.00 50.84 83 ASP A O 1
ATOM 634 N N . LYS A 1 84 ? 20.237 -17.284 -15.303 1.00 40.78 84 LYS A N 1
ATOM 635 C CA . LYS A 1 84 ? 20.461 -18.747 -15.314 1.00 40.78 84 LYS A CA 1
ATOM 636 C C . LYS A 1 84 ? 19.572 -19.531 -16.295 1.00 40.78 84 LYS A C 1
ATOM 638 O O . LYS A 1 84 ? 19.922 -20.656 -16.650 1.00 40.78 84 LYS A O 1
ATOM 643 N N . TYR A 1 85 ? 18.464 -18.965 -16.783 1.00 43.06 85 TYR A N 1
ATOM 644 C CA . TYR A 1 85 ? 17.478 -19.667 -17.627 1.00 43.06 85 TYR A CA 1
ATOM 645 C C . TYR A 1 85 ? 17.585 -19.363 -19.127 1.00 43.06 85 TYR A C 1
ATOM 647 O O . TYR A 1 85 ? 16.876 -19.971 -19.931 1.00 43.06 85 TYR A O 1
ATOM 655 N N . ARG A 1 86 ? 18.537 -18.522 -19.558 1.00 45.84 86 ARG A N 1
ATOM 656 C CA . ARG A 1 86 ? 18.828 -18.287 -20.988 1.00 45.84 86 ARG A CA 1
ATOM 657 C C . ARG A 1 86 ? 19.185 -19.575 -21.758 1.00 45.84 86 ARG A C 1
ATOM 659 O O . ARG A 1 86 ? 19.003 -19.629 -22.974 1.00 45.84 86 ARG A O 1
ATOM 666 N N . LYS A 1 87 ? 19.621 -20.635 -21.062 1.00 38.94 87 LYS A N 1
ATOM 667 C CA . LYS A 1 87 ? 19.893 -21.965 -21.644 1.00 38.94 87 LYS A CA 1
ATOM 668 C C . LYS A 1 87 ? 18.642 -22.821 -21.904 1.00 38.94 87 LYS A C 1
ATOM 670 O O . LYS A 1 87 ? 18.744 -23.797 -22.635 1.00 38.94 87 LYS A O 1
ATOM 675 N N . TYR A 1 88 ? 17.480 -22.441 -21.366 1.00 43.03 88 TYR A N 1
ATOM 676 C CA . TYR A 1 88 ? 16.197 -23.131 -21.564 1.00 43.03 88 TYR A CA 1
ATOM 677 C C . TYR A 1 88 ? 15.228 -22.339 -22.450 1.00 43.03 88 TYR A C 1
ATOM 679 O O . TYR A 1 88 ? 14.031 -22.626 -22.466 1.00 43.03 88 TYR A O 1
ATOM 687 N N . SER A 1 89 ? 15.726 -21.345 -23.202 1.00 40.75 89 SER A N 1
ATOM 688 C CA . SER A 1 89 ? 14.886 -20.616 -24.152 1.00 40.75 89 SER A CA 1
ATOM 689 C C . SER A 1 89 ? 14.244 -21.598 -25.137 1.00 40.75 89 SER A C 1
ATOM 691 O O . SER A 1 89 ? 14.900 -22.361 -25.846 1.00 40.75 89 SER A O 1
ATOM 693 N N . VAL A 1 90 ? 12.918 -21.601 -25.071 1.00 48.31 90 VAL A N 1
ATOM 694 C CA . VAL A 1 90 ? 11.958 -22.423 -25.798 1.00 48.31 90 VAL A CA 1
ATOM 695 C C . VAL A 1 90 ? 12.426 -22.686 -27.232 1.00 48.31 90 VAL A C 1
ATOM 697 O O . VAL A 1 90 ? 12.627 -21.751 -28.012 1.00 48.31 90 VAL A O 1
ATOM 700 N N . ARG A 1 91 ? 12.553 -23.968 -27.610 1.00 44.66 91 ARG A N 1
ATOM 701 C CA . ARG A 1 91 ? 12.628 -24.367 -29.022 1.00 44.66 91 ARG A CA 1
ATOM 702 C C . ARG A 1 91 ? 11.423 -23.746 -29.728 1.00 44.66 91 ARG A C 1
ATOM 704 O O . ARG A 1 91 ? 10.294 -24.168 -29.496 1.00 44.66 91 ARG A O 1
ATOM 711 N N . LYS A 1 92 ? 11.650 -22.745 -30.584 1.00 45.53 92 LYS A N 1
ATOM 712 C CA . LYS A 1 92 ? 10.628 -22.246 -31.509 1.00 45.53 92 LYS A CA 1
ATOM 713 C C . LYS A 1 92 ? 10.208 -23.416 -32.399 1.00 45.53 92 LYS A C 1
ATOM 715 O O . LYS A 1 92 ? 10.885 -23.713 -33.382 1.00 45.53 92 LYS A O 1
ATOM 720 N N . ASN A 1 93 ? 9.108 -24.084 -32.060 1.00 37.84 93 ASN A N 1
ATOM 721 C CA . ASN A 1 93 ? 8.443 -24.999 -32.975 1.00 37.84 93 ASN A CA 1
ATOM 722 C C . ASN A 1 93 ? 7.952 -24.169 -34.164 1.00 37.84 93 ASN A C 1
ATOM 724 O O . ASN A 1 93 ? 6.932 -23.486 -34.095 1.00 37.84 93 ASN A O 1
ATOM 728 N N . LYS A 1 94 ? 8.717 -24.197 -35.261 1.00 43.84 94 LYS A N 1
ATOM 729 C CA . LYS A 1 94 ? 8.252 -23.757 -36.575 1.00 43.84 94 LYS A CA 1
ATOM 730 C C . LYS A 1 94 ? 7.126 -24.703 -36.991 1.00 43.84 94 LYS A C 1
ATOM 732 O O . LYS A 1 94 ? 7.387 -25.757 -37.565 1.00 43.84 94 LYS A O 1
ATOM 737 N N . VAL A 1 95 ? 5.880 -24.331 -36.715 1.00 39.47 95 VAL A N 1
ATOM 738 C CA . VAL A 1 95 ? 4.732 -24.944 -37.386 1.00 39.47 95 VAL A CA 1
ATOM 739 C C . VAL A 1 95 ? 4.806 -24.508 -38.847 1.00 39.47 95 VAL A C 1
ATOM 741 O O . VAL A 1 95 ? 4.572 -23.352 -39.193 1.00 39.47 95 VAL A O 1
ATOM 744 N N . LYS A 1 96 ? 5.237 -25.430 -39.706 1.00 45.78 96 LYS A N 1
ATOM 745 C CA . LYS A 1 96 ? 5.293 -25.245 -41.155 1.00 45.78 96 LYS A CA 1
ATOM 746 C C . LYS A 1 96 ? 3.861 -25.392 -41.675 1.00 45.78 96 LYS A C 1
ATOM 748 O O . LYS A 1 96 ? 3.393 -26.507 -41.878 1.00 45.78 96 LYS A O 1
ATOM 753 N N . ILE A 1 97 ? 3.152 -24.277 -41.840 1.00 45.34 97 ILE A N 1
ATOM 754 C CA . ILE A 1 97 ? 1.822 -24.273 -42.459 1.00 45.34 97 ILE A CA 1
ATOM 755 C C . ILE A 1 97 ? 2.019 -24.648 -43.934 1.00 45.34 9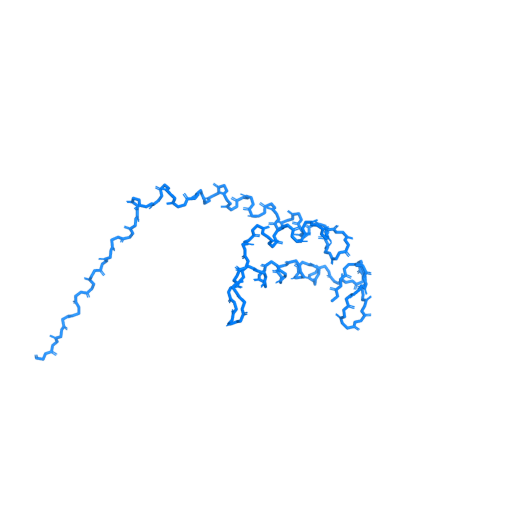7 ILE A C 1
ATOM 757 O O . ILE A 1 97 ? 2.602 -23.882 -44.703 1.00 45.34 97 ILE A O 1
ATOM 761 N N . ARG A 1 98 ? 1.605 -25.859 -44.324 1.00 42.12 98 ARG A N 1
ATOM 762 C CA . ARG A 1 98 ? 1.515 -26.250 -45.735 1.00 42.12 98 ARG A CA 1
ATOM 763 C C . ARG A 1 98 ? 0.356 -25.466 -46.351 1.00 42.12 98 ARG A C 1
ATOM 765 O O . ARG A 1 98 ? -0.791 -25.695 -45.984 1.00 42.12 98 ARG A O 1
ATOM 772 N N . ARG A 1 99 ? 0.653 -24.541 -47.268 1.00 41.31 99 ARG A N 1
ATOM 773 C CA . ARG A 1 99 ? -0.346 -24.038 -48.218 1.00 41.31 99 ARG A CA 1
ATOM 774 C C . ARG A 1 99 ? -0.736 -25.203 -49.130 1.00 41.31 99 ARG A C 1
ATOM 776 O O . ARG A 1 99 ? 0.138 -25.787 -49.762 1.00 41.31 99 ARG A O 1
ATOM 783 N N . PHE A 1 100 ? -2.018 -25.551 -49.137 1.00 43.72 100 PHE A N 1
ATOM 784 C CA . PHE A 1 100 ? -2.646 -26.261 -50.246 1.00 43.72 100 PHE A CA 1
ATOM 785 C C . PHE A 1 100 ? -3.077 -25.213 -51.275 1.00 43.72 100 PHE A C 1
ATOM 787 O O . PHE A 1 100 ? -3.627 -24.178 -50.891 1.00 43.72 100 PHE A O 1
ATOM 794 N N . GLY A 1 101 ? -2.780 -25.482 -52.542 1.00 38.56 101 GLY A N 1
ATOM 795 C CA . GLY A 1 101 ? -3.002 -24.609 -53.691 1.00 38.56 101 GLY A CA 1
ATOM 796 C C . GLY A 1 101 ? -1.966 -24.911 -54.751 1.00 38.56 101 GLY A C 1
ATOM 797 O O . GLY A 1 101 ? -0.852 -24.364 -54.610 1.00 38.56 101 GLY A O 1
#

pLDDT: mean 80.76, std 21.74, range [37.84, 98.38]

Radius of gyration: 20.44 Å; chains: 1; bounding box: 36×38×65 Å